Protein AF-A0A392Q7R8-F1 (afdb_monomer_lite)

Sequence (117 aa):
TTPQQEASGVGRTTTAYITVASFLLGALCSGFAGYVGMWVSVRANVRVSSAARRSSREALQIATRAGGLSALIVVGMAVIGIAVLYATFYVWLGVDTPGSMKVTDCMCRLLPQTYLL

pLDDT: mean 77.12, std 16.91, range [42.84, 94.81]

InterPro domains:
  IPR004131 Pyrophosphate-energised proton pump [PF03030] (15-91)
  IPR004131 Pyrophosphate-energised proton pump [PTHR31998] (13-100)

Structure (mmCIF, N/CA/C/O backbone):
data_AF-A0A392Q7R8-F1
#
_entry.id   AF-A0A392Q7R8-F1
#
loop_
_atom_site.group_PDB
_atom_site.id
_atom_site.type_symbol
_atom_site.label_atom_id
_atom_site.label_alt_id
_atom_site.label_comp_id
_atom_site.label_asym_id
_atom_site.label_entity_id
_atom_site.label_seq_id
_atom_site.pdbx_PDB_ins_code
_atom_site.Cartn_x
_atom_site.Cartn_y
_atom_site.Cartn_z
_atom_site.occupancy
_atom_site.B_iso_or_equiv
_atom_site.auth_seq_id
_atom_site.auth_comp_id
_atom_site.auth_asym_id
_atom_site.auth_atom_id
_atom_site.pdbx_PDB_model_num
ATOM 1 N N . THR A 1 1 ? 22.292 24.005 -20.736 1.00 45.56 1 THR A N 1
ATOM 2 C CA . THR A 1 1 ? 22.417 22.797 -21.577 1.00 45.56 1 THR A CA 1
ATOM 3 C C . THR A 1 1 ? 23.752 22.153 -21.268 1.00 45.56 1 THR A C 1
ATOM 5 O O . THR A 1 1 ? 24.781 22.581 -21.767 1.00 45.56 1 THR A O 1
ATOM 8 N N . THR A 1 2 ? 23.769 21.232 -20.310 1.00 51.38 2 THR A N 1
ATOM 9 C CA . THR A 1 2 ? 24.997 20.616 -19.789 1.00 51.38 2 THR A CA 1
ATOM 10 C C . THR A 1 2 ? 25.534 19.557 -20.773 1.00 51.38 2 THR A C 1
ATOM 12 O O . THR A 1 2 ? 24.745 18.7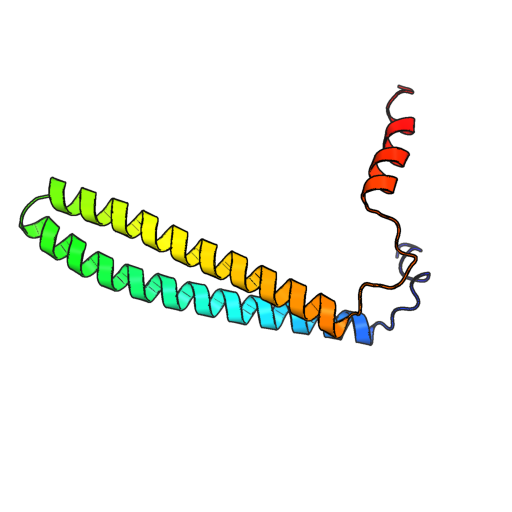59 -21.278 1.00 51.38 2 THR A O 1
ATOM 15 N N . PRO A 1 3 ? 26.856 19.492 -21.017 1.00 51.44 3 PRO A N 1
ATOM 16 C CA . PRO A 1 3 ? 27.508 18.640 -22.031 1.00 51.44 3 PRO A CA 1
ATOM 17 C C . PRO A 1 3 ? 27.485 17.119 -21.746 1.00 51.44 3 PRO A C 1
ATOM 19 O O . PRO A 1 3 ? 28.139 16.347 -22.436 1.00 51.44 3 PRO A O 1
ATOM 22 N N . GLN A 1 4 ? 26.746 16.656 -20.731 1.00 51.72 4 GLN A N 1
ATOM 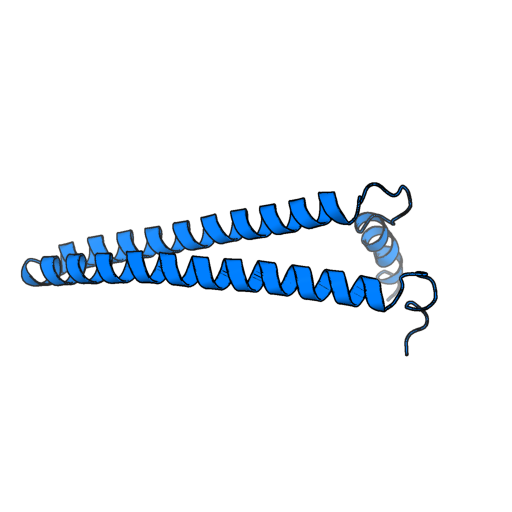23 C CA . GLN A 1 4 ? 26.661 15.235 -20.350 1.00 51.72 4 GLN A CA 1
ATOM 24 C C . GLN A 1 4 ? 25.551 14.464 -21.082 1.00 51.72 4 GLN A C 1
ATOM 26 O O . GLN A 1 4 ? 25.585 13.238 -21.131 1.00 51.72 4 GLN A O 1
ATOM 31 N N . GLN A 1 5 ? 24.583 15.159 -21.688 1.00 51.56 5 GLN A N 1
ATOM 32 C CA . GLN A 1 5 ? 23.474 14.507 -22.396 1.00 51.56 5 GLN A CA 1
ATOM 33 C C . GLN A 1 5 ? 23.865 14.024 -23.807 1.00 51.56 5 GLN A C 1
ATOM 35 O O . GLN A 1 5 ? 23.176 13.187 -24.383 1.00 51.56 5 GLN A O 1
ATOM 40 N N . GLU A 1 6 ? 24.978 14.526 -24.352 1.00 49.19 6 GLU A N 1
ATOM 41 C CA . GLU A 1 6 ? 25.463 14.224 -25.708 1.00 49.19 6 GLU A CA 1
ATOM 42 C C . GLU A 1 6 ? 26.325 12.951 -25.771 1.00 49.19 6 GLU A C 1
ATOM 44 O O . GLU A 1 6 ? 26.314 12.249 -26.776 1.00 49.19 6 GLU A O 1
ATOM 49 N N . ALA A 1 7 ? 27.000 12.583 -24.675 1.00 50.09 7 ALA A N 1
ATOM 50 C CA . ALA A 1 7 ? 27.888 11.415 -24.628 1.00 50.09 7 ALA A CA 1
ATOM 51 C C . ALA A 1 7 ? 27.154 10.063 -24.511 1.00 50.09 7 ALA A C 1
ATOM 53 O O . ALA A 1 7 ? 27.782 9.013 -24.606 1.00 50.09 7 ALA A O 1
ATOM 54 N N . SER A 1 8 ? 25.836 10.068 -24.282 1.00 51.00 8 SER A N 1
ATOM 55 C CA . SER A 1 8 ? 25.108 8.850 -23.899 1.00 51.00 8 SER A CA 1
ATOM 56 C C . SER A 1 8 ? 24.490 8.084 -25.073 1.00 51.00 8 SER A C 1
ATOM 58 O O . SER A 1 8 ? 24.065 6.955 -24.872 1.00 51.00 8 SER A O 1
ATOM 60 N N . GLY A 1 9 ? 24.385 8.655 -26.282 1.00 50.12 9 GLY A N 1
ATOM 61 C CA . GLY A 1 9 ? 23.810 7.949 -27.444 1.00 50.12 9 GLY A CA 1
ATOM 62 C C . GLY A 1 9 ? 22.400 7.365 -27.227 1.00 50.12 9 GLY A C 1
ATOM 63 O O . GLY A 1 9 ? 21.943 6.544 -28.016 1.00 50.12 9 GLY A O 1
ATOM 64 N N . VAL A 1 10 ? 21.697 7.765 -26.161 1.00 58.69 10 VAL A N 1
ATOM 65 C CA . VAL A 1 10 ? 20.361 7.267 -25.836 1.00 58.69 10 VAL A CA 1
ATOM 66 C C . VAL A 1 10 ? 19.360 8.126 -26.596 1.00 58.69 10 VAL A C 1
ATOM 68 O O . VAL A 1 10 ? 19.213 9.320 -26.326 1.00 58.69 10 VAL A O 1
ATOM 71 N N . GLY A 1 11 ? 18.690 7.534 -27.586 1.00 62.12 11 GLY A N 1
ATOM 72 C CA . GLY A 1 11 ? 17.655 8.212 -28.362 1.00 62.12 11 GLY A CA 1
ATOM 73 C C . GLY A 1 11 ? 16.609 8.845 -27.441 1.00 62.12 11 GLY A C 1
ATOM 74 O O . GLY A 1 11 ? 16.071 8.183 -26.556 1.00 62.12 11 GLY A O 1
ATOM 75 N N . ARG A 1 12 ? 16.300 10.134 -27.649 1.00 69.06 12 ARG A N 1
ATOM 76 C CA . ARG A 1 12 ? 15.317 10.901 -26.848 1.00 69.06 12 ARG A CA 1
ATOM 77 C C . ARG A 1 12 ? 13.962 10.187 -26.724 1.00 69.06 12 ARG A C 1
ATOM 79 O O . ARG A 1 12 ? 13.274 10.326 -25.717 1.00 69.06 12 ARG A O 1
ATOM 86 N N . THR A 1 13 ? 13.604 9.404 -27.738 1.00 73.69 13 THR A N 1
ATOM 87 C CA . THR A 1 13 ? 12.403 8.563 -27.800 1.00 73.69 13 THR A CA 1
ATOM 88 C C . THR A 1 13 ? 12.436 7.401 -26.805 1.00 73.69 13 THR A C 1
ATOM 90 O O . THR A 1 13 ? 11.422 7.119 -26.170 1.00 73.69 13 THR A O 1
ATOM 93 N N . THR A 1 14 ? 13.595 6.775 -26.594 1.00 73.62 14 THR A N 1
ATOM 94 C CA . THR A 1 14 ? 13.779 5.685 -25.627 1.00 73.62 14 THR A CA 1
ATOM 95 C C . THR A 1 14 ? 13.617 6.185 -24.194 1.00 73.62 14 THR A C 1
ATOM 97 O O . THR A 1 14 ? 12.862 5.591 -23.427 1.00 73.62 14 THR A O 1
ATOM 100 N N . THR A 1 15 ? 14.238 7.317 -23.837 1.00 75.56 15 THR A N 1
ATOM 101 C CA . THR A 1 15 ? 14.110 7.903 -22.486 1.00 75.56 15 THR A CA 1
ATOM 102 C C . THR A 1 15 ? 12.670 8.333 -22.181 1.00 75.56 15 THR A C 1
ATOM 104 O O . THR A 1 15 ? 12.189 8.183 -21.055 1.00 75.56 15 THR A O 1
ATOM 107 N N . ALA A 1 16 ? 11.948 8.829 -23.190 1.00 80.06 16 ALA A N 1
ATOM 108 C CA . ALA A 1 16 ? 10.532 9.156 -23.051 1.00 80.06 16 ALA A CA 1
ATOM 109 C C . ALA A 1 16 ? 9.689 7.900 -22.771 1.00 80.06 16 ALA A C 1
ATOM 111 O O . ALA A 1 16 ? 8.883 7.898 -21.841 1.00 80.06 16 ALA A O 1
ATOM 112 N N . TYR A 1 17 ? 9.924 6.812 -23.511 1.00 78.50 17 TYR A N 1
ATOM 113 C CA . TYR A 1 17 ? 9.184 5.560 -23.347 1.00 78.50 17 TYR A CA 1
ATOM 114 C C . TYR A 1 17 ? 9.377 4.940 -21.954 1.00 78.50 17 TYR A C 1
ATOM 116 O O . TYR A 1 17 ? 8.396 4.599 -21.292 1.00 78.50 17 TYR A O 1
ATOM 124 N N . ILE A 1 18 ? 10.619 4.875 -21.456 1.00 76.75 18 ILE A N 1
ATOM 125 C CA . ILE A 1 18 ? 10.913 4.315 -20.121 1.00 76.75 18 ILE A CA 1
ATOM 126 C C . ILE A 1 18 ? 10.299 5.156 -18.995 1.00 76.75 18 ILE A C 1
ATOM 128 O O . ILE A 1 18 ? 9.800 4.603 -18.015 1.00 76.75 18 ILE A O 1
ATOM 132 N N . THR A 1 19 ? 10.274 6.485 -19.139 1.00 82.94 19 THR A N 1
ATOM 133 C CA . THR A 1 19 ? 9.716 7.388 -18.119 1.00 82.94 19 THR A CA 1
ATOM 134 C C . THR A 1 19 ? 8.198 7.244 -18.045 1.00 82.94 19 THR A C 1
ATOM 136 O O . THR A 1 19 ? 7.645 7.112 -16.955 1.00 82.94 19 THR A O 1
ATOM 139 N N . VAL A 1 20 ? 7.522 7.200 -19.200 1.00 86.25 20 VAL A N 1
ATOM 140 C CA . VAL A 1 20 ? 6.064 7.019 -19.277 1.00 86.25 20 VAL A CA 1
ATOM 141 C C . VAL A 1 20 ? 5.652 5.647 -18.743 1.00 86.25 20 VAL A C 1
ATOM 143 O O . VAL A 1 20 ? 4.718 5.568 -17.946 1.00 86.25 20 VAL A O 1
ATOM 146 N N . ALA A 1 21 ? 6.370 4.581 -19.107 1.00 81.31 21 ALA A N 1
ATOM 147 C CA . ALA A 1 21 ? 6.097 3.233 -18.607 1.00 81.31 21 ALA A CA 1
ATOM 148 C C . ALA A 1 21 ? 6.254 3.139 -17.078 1.00 81.31 21 ALA A C 1
ATOM 150 O O . ALA A 1 21 ? 5.381 2.603 -16.394 1.00 81.31 21 ALA A O 1
ATOM 151 N N . SER A 1 22 ? 7.323 3.728 -16.531 1.00 82.12 22 SER A N 1
ATOM 152 C CA . SER A 1 22 ? 7.574 3.770 -15.082 1.00 82.12 22 SER A CA 1
ATOM 153 C C . SER A 1 22 ? 6.501 4.563 -14.336 1.00 82.12 22 SER A C 1
ATOM 155 O O . SER A 1 22 ? 6.030 4.141 -13.279 1.00 82.12 22 SER A O 1
ATOM 157 N N . PHE A 1 23 ? 6.080 5.697 -14.902 1.00 86.38 23 PHE A N 1
ATOM 158 C CA . PHE A 1 23 ? 5.036 6.538 -14.328 1.00 86.38 23 PHE A CA 1
ATOM 159 C C . PHE A 1 23 ? 3.673 5.839 -14.319 1.00 86.38 23 PHE A C 1
ATOM 161 O O . PHE A 1 23 ? 3.009 5.831 -13.285 1.00 86.38 23 PHE A O 1
ATOM 168 N N . LEU A 1 24 ? 3.269 5.206 -15.428 1.00 89.50 24 LEU A N 1
ATOM 169 C CA . LEU A 1 24 ? 2.013 4.450 -15.502 1.00 89.50 24 LEU A CA 1
ATOM 170 C C . LEU A 1 24 ? 1.983 3.305 -14.489 1.00 89.50 24 LEU A C 1
ATOM 172 O O . LEU A 1 24 ? 0.990 3.131 -13.785 1.00 89.50 24 LEU A O 1
ATOM 176 N N . LEU A 1 25 ? 3.077 2.552 -14.378 1.00 85.62 25 LEU A N 1
ATOM 177 C CA . LEU A 1 25 ? 3.173 1.436 -13.442 1.00 85.62 25 LEU A CA 1
ATOM 178 C C . LEU A 1 25 ? 3.090 1.916 -11.984 1.00 85.62 25 LEU A C 1
ATOM 180 O O . LEU A 1 25 ? 2.339 1.351 -11.186 1.00 85.62 25 LEU A O 1
ATOM 184 N N . GLY A 1 26 ? 3.785 3.008 -11.650 1.00 84.62 26 GLY A N 1
ATOM 185 C CA . GLY A 1 26 ? 3.683 3.651 -10.339 1.00 84.62 26 GLY A CA 1
ATOM 186 C C . GLY A 1 26 ? 2.277 4.184 -10.041 1.00 84.62 26 GLY A C 1
ATOM 187 O O . GLY A 1 26 ? 1.763 3.985 -8.939 1.00 84.62 26 GLY A O 1
ATOM 188 N N . ALA A 1 27 ? 1.620 4.802 -11.026 1.00 89.12 27 ALA A N 1
ATOM 189 C CA . ALA A 1 27 ? 0.263 5.331 -10.893 1.00 89.12 27 ALA A CA 1
ATOM 190 C C . ALA A 1 27 ? -0.765 4.221 -10.625 1.00 89.12 27 ALA A C 1
ATOM 192 O O . ALA A 1 27 ? -1.593 4.357 -9.721 1.00 89.12 27 ALA A O 1
ATOM 193 N N . LEU A 1 28 ? -0.675 3.098 -11.346 1.00 90.06 28 LEU A N 1
ATOM 194 C CA . LEU A 1 28 ? -1.527 1.928 -11.119 1.00 90.06 28 LEU A CA 1
ATOM 195 C C . LEU A 1 28 ? -1.312 1.343 -9.719 1.00 90.06 28 LEU A C 1
ATOM 197 O O . LEU A 1 28 ? -2.282 1.099 -9.003 1.00 90.06 28 LEU A O 1
ATOM 201 N N . CYS A 1 29 ? -0.054 1.178 -9.298 1.00 86.31 29 CYS A N 1
ATOM 202 C CA . CYS A 1 29 ? 0.274 0.672 -7.965 1.00 86.31 29 CYS A CA 1
ATOM 203 C C . CYS A 1 29 ? -0.256 1.589 -6.849 1.00 86.31 29 CYS A C 1
ATOM 205 O O . CYS A 1 29 ? -0.794 1.103 -5.853 1.00 86.31 29 CYS A O 1
ATOM 207 N N . SER A 1 30 ? -0.145 2.908 -7.020 1.00 87.50 30 SER A N 1
ATOM 208 C CA . SER A 1 30 ? -0.645 3.899 -6.060 1.00 87.50 30 SER A CA 1
ATOM 209 C C . SER A 1 30 ? -2.171 3.854 -5.935 1.00 87.50 30 SER A C 1
ATOM 211 O O . SER A 1 30 ? -2.705 3.771 -4.826 1.00 87.50 30 SER A O 1
ATOM 213 N N . GLY A 1 31 ? -2.880 3.809 -7.069 1.00 89.00 31 GLY A N 1
ATOM 214 C CA . GLY A 1 31 ? -4.338 3.676 -7.091 1.00 89.00 31 GLY A CA 1
ATOM 215 C C . GLY A 1 31 ? -4.818 2.396 -6.403 1.00 89.00 31 GLY A C 1
ATOM 216 O O . GLY A 1 31 ? -5.755 2.432 -5.602 1.00 89.00 31 GLY A O 1
ATOM 217 N N . PHE A 1 32 ? -4.133 1.274 -6.641 1.00 89.19 32 PHE A N 1
ATOM 218 C CA . PHE A 1 32 ? -4.456 -0.005 -6.008 1.00 89.19 32 PHE A CA 1
ATOM 219 C C . PHE A 1 32 ? -4.215 0.016 -4.493 1.00 89.19 32 PHE A C 1
ATOM 221 O O . PHE A 1 32 ? -5.081 -0.406 -3.724 1.00 89.19 32 PHE A O 1
ATOM 228 N N . ALA A 1 33 ? -3.074 0.552 -4.048 1.00 88.00 33 ALA A N 1
ATOM 229 C CA . ALA A 1 33 ? -2.762 0.693 -2.627 1.00 88.00 33 ALA A CA 1
ATOM 230 C C . ALA A 1 33 ? -3.795 1.575 -1.902 1.00 88.00 33 ALA A C 1
ATOM 232 O O . ALA A 1 33 ? -4.258 1.221 -0.815 1.00 88.00 33 ALA A O 1
ATOM 233 N N . GLY A 1 34 ? -4.216 2.677 -2.532 1.00 88.31 34 GLY A N 1
ATOM 234 C CA . GLY A 1 34 ? -5.268 3.554 -2.019 1.00 88.31 34 GLY A CA 1
ATOM 235 C C . GLY A 1 34 ? -6.621 2.850 -1.895 1.00 88.31 34 GLY A C 1
ATOM 236 O O . GLY A 1 34 ? -7.264 2.930 -0.847 1.00 88.31 34 GLY A O 1
ATOM 237 N N . TYR A 1 35 ? -7.030 2.098 -2.920 1.00 91.50 35 TYR A N 1
ATOM 238 C CA . TYR A 1 35 ? -8.295 1.360 -2.909 1.00 91.50 35 TYR A CA 1
ATOM 239 C C . TYR A 1 35 ? -8.341 0.294 -1.803 1.00 91.50 35 TYR A C 1
ATOM 241 O O . TYR A 1 35 ? -9.297 0.233 -1.024 1.00 91.50 35 TYR A O 1
ATOM 249 N N . VAL A 1 36 ? -7.282 -0.512 -1.681 1.00 89.69 36 VAL A N 1
ATOM 250 C CA . VAL A 1 36 ? -7.185 -1.555 -0.648 1.00 89.69 36 VAL A CA 1
ATOM 251 C C . VAL A 1 36 ? -7.160 -0.938 0.756 1.00 89.69 36 VAL A C 1
ATOM 253 O O . VAL A 1 36 ? -7.861 -1.419 1.651 1.00 89.69 36 VAL A O 1
ATOM 256 N N . GLY A 1 37 ? -6.416 0.156 0.951 1.00 88.44 37 GLY A N 1
ATOM 257 C CA . GLY A 1 37 ? -6.366 0.881 2.223 1.00 88.44 37 GLY A CA 1
ATOM 258 C C . GLY A 1 37 ? -7.733 1.428 2.639 1.00 88.44 37 GLY A C 1
ATOM 259 O O . GLY A 1 37 ? -8.164 1.237 3.779 1.00 88.44 37 GLY A O 1
ATOM 260 N N . MET A 1 38 ? -8.466 2.034 1.702 1.00 92.88 38 MET A N 1
ATOM 261 C CA . MET A 1 38 ? -9.803 2.567 1.964 1.00 92.88 38 MET A CA 1
ATOM 262 C C . MET A 1 38 ? -10.788 1.457 2.351 1.00 92.88 38 MET A C 1
ATOM 264 O O . MET A 1 38 ? -11.556 1.611 3.303 1.00 92.88 38 MET A O 1
ATOM 268 N N . TRP A 1 39 ? -10.722 0.304 1.683 1.00 91.62 39 TRP A N 1
ATOM 269 C CA . TRP A 1 39 ? -11.603 -0.832 1.960 1.00 91.62 39 TRP A CA 1
ATOM 270 C C . TRP A 1 39 ? -11.415 -1.415 3.368 1.00 91.62 39 TRP A C 1
ATOM 272 O O . TRP A 1 39 ? -12.394 -1.703 4.067 1.00 91.62 39 TRP A O 1
ATOM 282 N N . VAL A 1 40 ? -10.166 -1.558 3.819 1.00 90.75 40 VAL A N 1
ATOM 283 C CA . VAL A 1 40 ? -9.855 -2.016 5.184 1.00 90.75 40 VAL A CA 1
ATOM 284 C C . VAL A 1 40 ? -10.255 -0.963 6.217 1.00 90.75 40 VAL A C 1
ATOM 286 O O . VAL A 1 40 ? -10.845 -1.309 7.243 1.00 90.75 40 VAL A O 1
ATOM 289 N N . SER A 1 41 ? -10.004 0.315 5.927 1.00 91.12 41 SER A N 1
ATOM 290 C CA . SER A 1 41 ? -10.301 1.425 6.834 1.00 91.12 41 SER A CA 1
ATOM 291 C C . SER A 1 41 ? -11.805 1.576 7.097 1.00 91.12 41 SER A C 1
ATOM 293 O O . SER A 1 41 ? -12.228 1.621 8.252 1.00 91.12 41 SER A O 1
ATOM 295 N N . VAL A 1 42 ? -12.653 1.510 6.060 1.00 94.25 42 VAL A N 1
ATOM 296 C CA . VAL A 1 42 ? -14.121 1.564 6.224 1.00 94.25 42 VAL A CA 1
ATOM 297 C C . VAL A 1 42 ? -14.615 0.432 7.127 1.00 94.25 42 VAL A C 1
ATOM 299 O O . VAL A 1 42 ? -15.379 0.672 8.061 1.00 94.25 42 VAL A O 1
ATOM 302 N N . ARG A 1 43 ? -14.135 -0.798 6.912 1.00 93.31 43 ARG A N 1
ATOM 303 C CA . ARG A 1 43 ? -14.507 -1.973 7.722 1.00 93.31 43 ARG A CA 1
ATOM 304 C C . ARG A 1 43 ? -13.989 -1.904 9.156 1.00 93.31 43 ARG A C 1
ATOM 306 O O . ARG A 1 43 ? -14.609 -2.482 10.047 1.00 93.31 43 ARG A O 1
ATOM 313 N N . ALA A 1 44 ? -12.862 -1.244 9.390 1.00 92.75 44 ALA A N 1
ATOM 314 C CA . ALA A 1 44 ? -12.377 -0.983 10.736 1.00 92.75 44 ALA A CA 1
ATOM 315 C C . ALA A 1 44 ? -13.257 0.054 11.447 1.00 92.75 44 ALA A C 1
ATOM 317 O O . ALA A 1 44 ? -13.651 -0.174 12.590 1.00 92.75 44 ALA A O 1
ATOM 318 N N . ASN A 1 45 ? -13.657 1.123 10.756 1.00 93.12 45 ASN A N 1
ATOM 319 C CA . ASN A 1 45 ? -14.469 2.202 11.323 1.00 93.12 45 ASN A CA 1
ATOM 320 C C . ASN A 1 45 ? -15.840 1.711 11.822 1.00 93.12 45 ASN A C 1
ATOM 322 O O . ASN A 1 45 ? -16.276 2.102 12.909 1.00 93.12 45 ASN A O 1
ATOM 326 N N . VAL A 1 46 ? -16.500 0.786 11.109 1.00 94.81 46 VAL A N 1
ATOM 327 C CA . VAL A 1 46 ? -17.749 0.165 11.610 1.00 94.81 46 VAL A CA 1
ATOM 328 C C . VAL A 1 46 ? -17.529 -0.720 12.845 1.00 94.81 46 VAL A C 1
ATOM 330 O O . VAL A 1 46 ? -18.372 -0.742 13.739 1.00 94.81 46 VAL A O 1
ATOM 333 N N . ARG A 1 47 ? -16.389 -1.414 12.964 1.00 93.94 47 ARG A N 1
ATOM 334 C CA . ARG A 1 47 ? -16.084 -2.227 14.160 1.00 93.94 47 ARG A CA 1
ATOM 335 C C . ARG A 1 47 ? -15.749 -1.358 15.369 1.00 93.94 47 ARG A C 1
ATOM 337 O O . ARG A 1 47 ? -16.225 -1.636 16.466 1.00 93.94 47 ARG A O 1
ATOM 344 N N . VAL A 1 48 ? -14.970 -0.295 15.163 1.00 94.31 48 VAL A N 1
ATOM 345 C CA . VAL A 1 48 ? -14.610 0.667 16.214 1.00 94.31 48 VAL A CA 1
ATOM 346 C C . VAL A 1 48 ? -15.854 1.386 16.733 1.00 94.31 48 VAL A C 1
ATOM 348 O O . VAL A 1 48 ? -16.040 1.458 17.943 1.00 94.31 48 VAL A O 1
ATOM 351 N N . SER A 1 49 ? -16.745 1.854 15.853 1.00 94.06 49 SER A N 1
ATOM 352 C CA . SER A 1 49 ? -17.995 2.514 16.269 1.00 94.06 49 SER A CA 1
ATOM 353 C C . SER A 1 49 ? -18.943 1.569 17.012 1.00 94.06 49 SER A C 1
ATOM 355 O O . SER A 1 49 ? -19.526 1.958 18.024 1.00 94.06 49 SER A O 1
ATOM 357 N N . SER A 1 50 ? -19.043 0.303 16.592 1.00 93.44 50 SER A N 1
ATOM 358 C CA . SER A 1 50 ? -19.805 -0.707 17.336 1.00 93.44 50 SER A CA 1
ATOM 359 C C . SER A 1 50 ? -19.223 -0.977 18.730 1.00 93.44 50 SER A C 1
ATOM 361 O O . SER A 1 50 ? -19.990 -1.174 19.672 1.00 93.44 50 SER A O 1
ATOM 363 N N . ALA A 1 51 ? -17.896 -0.990 18.880 1.00 91.75 51 ALA A N 1
ATOM 364 C CA . ALA A 1 51 ? -17.231 -1.163 20.173 1.00 91.75 51 ALA A CA 1
ATOM 365 C C . ALA A 1 51 ? -17.340 0.090 21.058 1.00 91.75 51 ALA A C 1
ATOM 367 O O . ALA A 1 51 ? -17.536 -0.027 22.266 1.00 91.75 51 ALA A O 1
ATOM 368 N N . ALA A 1 52 ? -17.315 1.287 20.463 1.00 93.94 52 ALA A N 1
ATOM 369 C CA . ALA A 1 52 ? -17.450 2.561 21.174 1.00 93.94 52 ALA A CA 1
ATOM 370 C C . ALA A 1 52 ? -18.798 2.696 21.894 1.00 93.94 52 ALA A C 1
ATOM 372 O O . ALA A 1 52 ? -18.873 3.335 22.938 1.00 93.94 52 ALA A O 1
ATOM 373 N N . ARG A 1 53 ? -19.850 2.036 21.387 1.00 93.44 53 ARG A N 1
ATOM 374 C CA . ARG A 1 53 ? -21.154 1.956 22.066 1.00 93.44 53 ARG A CA 1
ATOM 375 C C . ARG A 1 53 ? -21.134 1.139 23.361 1.00 93.44 53 ARG A C 1
ATOM 377 O O . ARG A 1 53 ? -22.054 1.279 24.157 1.00 93.44 53 ARG A O 1
ATOM 384 N N . ARG A 1 54 ? -20.145 0.260 23.551 1.00 91.56 54 ARG A N 1
ATOM 385 C CA . ARG A 1 54 ? -20.006 -0.590 24.746 1.00 91.56 54 ARG A CA 1
ATOM 386 C C . ARG A 1 54 ? -18.931 -0.069 25.691 1.00 91.56 54 ARG A C 1
ATOM 388 O O . ARG A 1 54 ? -19.157 -0.011 26.892 1.00 91.56 54 ARG A O 1
ATOM 395 N N . SER A 1 55 ? -17.764 0.289 25.160 1.00 90.88 55 SER A N 1
ATOM 396 C CA . SER A 1 55 ? -16.622 0.730 25.957 1.00 90.88 55 SER A CA 1
ATOM 397 C C . SER A 1 55 ? -15.625 1.529 25.123 1.00 90.88 55 SER A C 1
ATOM 399 O O . SER A 1 55 ? -15.119 1.065 24.0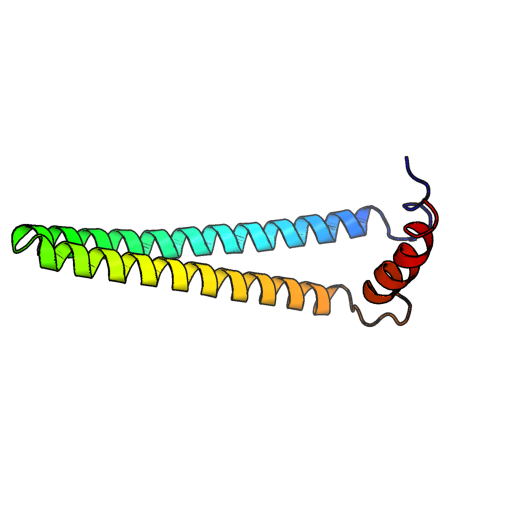99 1.00 90.88 55 SER A O 1
ATOM 401 N N . SER A 1 56 ? -15.256 2.712 25.613 1.00 88.19 56 SER A N 1
ATOM 402 C CA . SER A 1 56 ? -14.241 3.568 24.987 1.00 88.19 56 SER A CA 1
ATOM 403 C C . SER A 1 56 ? -12.847 2.930 24.995 1.00 88.19 56 SER A C 1
ATOM 405 O O . SER A 1 56 ? -12.073 3.108 24.056 1.00 88.19 56 SER A O 1
ATOM 407 N N . ARG A 1 57 ? -12.523 2.148 26.036 1.00 92.38 57 ARG A N 1
ATOM 408 C CA . ARG A 1 57 ? -11.227 1.460 26.159 1.00 92.38 57 ARG A CA 1
ATOM 409 C C . ARG A 1 57 ? -11.082 0.348 25.122 1.00 92.38 57 ARG A C 1
ATOM 411 O O . ARG A 1 57 ? -10.008 0.183 24.550 1.00 92.38 57 ARG A O 1
ATOM 418 N N . GLU A 1 58 ? -12.161 -0.387 24.868 1.00 91.12 58 GLU A N 1
ATOM 419 C CA . GLU A 1 58 ? -12.200 -1.443 23.852 1.00 91.12 58 GLU A CA 1
ATOM 420 C C . GLU A 1 58 ? -12.113 -0.851 22.438 1.00 91.12 58 GLU A C 1
ATOM 422 O O . GLU A 1 58 ? -11.312 -1.303 21.619 1.00 91.12 58 GLU A O 1
ATOM 427 N N . ALA A 1 59 ? -12.854 0.230 22.174 1.00 93.50 59 ALA A N 1
ATOM 428 C CA . ALA A 1 59 ? -12.815 0.935 20.895 1.00 93.50 59 ALA A CA 1
ATOM 429 C C . ALA A 1 59 ? -11.408 1.438 20.542 1.00 93.50 59 ALA A C 1
ATOM 431 O O . ALA A 1 59 ? -10.957 1.258 19.409 1.00 93.50 59 ALA A O 1
ATOM 432 N N . LEU A 1 60 ? -10.687 2.009 21.513 1.00 94.56 60 LEU A N 1
ATOM 433 C CA . LEU A 1 60 ? -9.330 2.509 21.299 1.00 94.56 60 LEU A CA 1
ATOM 434 C C . LEU A 1 60 ? -8.340 1.381 20.977 1.00 94.56 60 LEU A C 1
ATOM 436 O O . LEU A 1 60 ? -7.503 1.539 20.092 1.00 94.56 60 LEU A O 1
ATOM 440 N N . GLN A 1 61 ? -8.453 0.225 21.641 1.00 94.25 61 GLN A N 1
ATOM 441 C CA . GLN A 1 61 ? -7.615 -0.939 21.330 1.00 94.25 61 GLN A CA 1
ATOM 442 C C . GLN A 1 61 ? -7.863 -1.476 19.916 1.00 94.25 61 GLN A C 1
ATOM 444 O O . GLN A 1 61 ? -6.927 -1.900 19.239 1.00 94.25 61 GLN A O 1
ATOM 449 N N . ILE A 1 62 ? -9.113 -1.464 19.455 1.00 93.56 62 ILE A N 1
ATOM 450 C CA . ILE A 1 62 ? -9.458 -1.899 18.098 1.00 93.56 62 ILE A CA 1
ATOM 451 C C . ILE A 1 62 ? -8.960 -0.875 17.070 1.00 93.56 62 ILE A C 1
ATOM 453 O O . ILE A 1 62 ? -8.411 -1.269 16.041 1.00 93.56 62 ILE A O 1
ATOM 457 N N . ALA A 1 63 ? -9.089 0.423 17.359 1.00 93.75 63 ALA A N 1
ATOM 458 C CA . ALA A 1 63 ? -8.645 1.498 16.477 1.00 93.75 63 ALA A CA 1
ATOM 459 C C . ALA A 1 63 ? -7.123 1.489 16.258 1.00 93.75 63 ALA A C 1
ATOM 461 O O . ALA A 1 63 ? -6.669 1.581 15.118 1.00 93.75 63 ALA A O 1
ATOM 462 N N . THR A 1 64 ? -6.324 1.307 17.315 1.00 94.06 64 THR A N 1
ATOM 463 C CA . THR A 1 64 ? -4.856 1.259 17.192 1.00 94.06 64 THR A CA 1
ATOM 464 C C . THR A 1 64 ? -4.378 0.030 16.421 1.00 94.06 64 THR A C 1
ATOM 466 O O . THR A 1 64 ? -3.515 0.145 15.551 1.00 94.06 64 THR A O 1
ATOM 469 N N . ARG A 1 65 ? -4.984 -1.140 16.662 1.00 93.62 65 ARG A N 1
ATOM 470 C CA . ARG A 1 65 ? -4.692 -2.369 15.901 1.00 93.62 65 ARG A CA 1
ATOM 471 C C . ARG A 1 65 ? -5.065 -2.232 14.426 1.00 93.62 65 ARG A C 1
ATOM 473 O O . ARG A 1 65 ? -4.301 -2.654 13.561 1.00 93.62 65 ARG A O 1
ATOM 480 N N . ALA A 1 66 ? -6.214 -1.625 14.135 1.00 92.38 66 ALA A N 1
ATOM 481 C CA . ALA A 1 66 ? -6.647 -1.375 12.766 1.00 92.38 66 ALA A CA 1
ATOM 482 C C . ALA A 1 66 ? -5.724 -0.390 12.030 1.00 92.38 66 ALA A C 1
ATOM 484 O O . ALA A 1 66 ? -5.389 -0.626 10.869 1.00 92.38 66 ALA A O 1
ATOM 485 N N . GLY A 1 67 ? -5.263 0.666 12.710 1.00 91.06 67 GLY A N 1
ATOM 486 C CA . GLY A 1 67 ? -4.285 1.609 12.164 1.00 91.06 67 GLY A CA 1
ATOM 487 C C . GLY A 1 67 ? -2.959 0.934 11.806 1.00 91.06 67 GLY A C 1
ATOM 488 O O . GLY A 1 67 ? -2.458 1.111 10.696 1.00 91.06 67 GLY A O 1
ATOM 489 N N . GLY A 1 68 ? -2.437 0.086 12.700 1.00 92.75 68 GLY A N 1
ATOM 490 C CA . GLY A 1 68 ? -1.222 -0.694 12.442 1.00 92.75 68 GLY A CA 1
ATOM 491 C C . GLY A 1 68 ? -1.354 -1.633 11.238 1.00 92.75 68 GLY A C 1
ATOM 492 O O . GLY A 1 68 ? -0.465 -1.679 10.390 1.00 92.75 68 GLY A O 1
ATOM 493 N N . LEU A 1 69 ? -2.488 -2.329 11.105 1.00 91.06 69 LEU A N 1
ATOM 494 C CA . LEU A 1 69 ? -2.746 -3.207 9.959 1.00 91.06 69 LEU A CA 1
ATOM 495 C C . LEU A 1 69 ? -2.788 -2.433 8.631 1.00 91.06 69 LEU A C 1
ATOM 497 O O . LEU A 1 69 ? -2.215 -2.888 7.643 1.00 91.06 69 LEU A O 1
ATOM 501 N N . SER A 1 70 ? -3.431 -1.262 8.603 1.00 90.12 70 SER A N 1
ATOM 502 C CA . SER A 1 70 ? -3.489 -0.431 7.394 1.00 90.12 70 SER A CA 1
ATOM 503 C C . SER A 1 70 ? -2.096 0.006 6.937 1.00 90.12 70 SER A C 1
ATOM 505 O O . SER A 1 70 ? -1.821 -0.000 5.739 1.00 90.12 70 SER A O 1
ATOM 507 N N . ALA A 1 71 ? -1.207 0.349 7.873 1.00 90.69 71 ALA A N 1
ATOM 508 C CA . ALA A 1 71 ? 0.170 0.713 7.550 1.00 90.69 71 ALA A CA 1
ATOM 509 C C . ALA A 1 71 ? 0.950 -0.473 6.959 1.00 90.69 71 ALA A C 1
ATOM 511 O O . ALA A 1 71 ? 1.610 -0.321 5.934 1.00 90.69 71 ALA A O 1
ATOM 512 N N . LEU A 1 72 ? 0.820 -1.669 7.545 1.00 93.44 72 LEU A N 1
ATOM 513 C CA . LEU A 1 72 ? 1.492 -2.878 7.051 1.00 93.44 72 LEU A CA 1
ATOM 514 C C . LEU A 1 72 ? 1.042 -3.268 5.637 1.00 93.44 72 LEU A C 1
ATOM 516 O O . LEU A 1 72 ? 1.869 -3.675 4.825 1.00 93.44 72 LEU A O 1
ATOM 520 N N . ILE A 1 73 ? -0.244 -3.103 5.317 1.00 91.44 73 ILE A N 1
ATOM 521 C CA . ILE A 1 73 ? -0.775 -3.373 3.972 1.00 91.44 73 ILE A CA 1
ATOM 522 C C . ILE A 1 73 ? -0.199 -2.393 2.943 1.00 91.44 73 ILE A C 1
ATOM 524 O O . ILE A 1 73 ? 0.225 -2.815 1.868 1.00 91.44 73 ILE A O 1
ATOM 528 N N . VAL A 1 74 ? -0.149 -1.097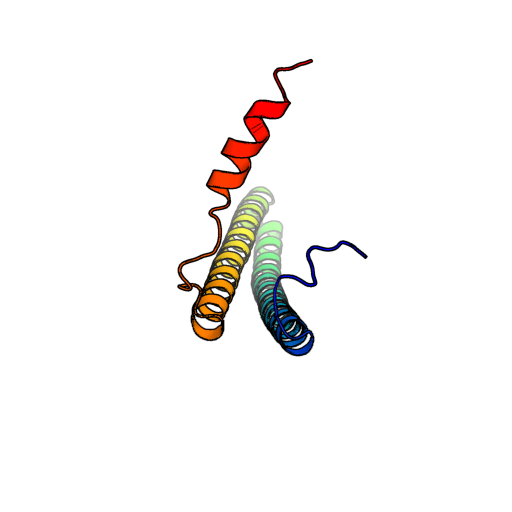 3.272 1.00 88.31 74 VAL A N 1
ATOM 529 C CA . VAL A 1 74 ? 0.418 -0.070 2.382 1.00 88.31 74 VAL A CA 1
ATOM 530 C C . VAL A 1 74 ? 1.910 -0.311 2.154 1.00 88.31 74 VAL A C 1
ATOM 532 O O . VAL A 1 74 ? 2.361 -0.269 1.012 1.00 88.31 74 VAL A O 1
ATOM 535 N N . VAL A 1 75 ? 2.667 -0.629 3.209 1.00 92.38 75 VAL A N 1
ATOM 536 C CA . VAL A 1 75 ? 4.097 -0.963 3.100 1.00 92.38 75 VAL A CA 1
ATOM 537 C C . VAL A 1 75 ? 4.304 -2.226 2.264 1.00 92.38 75 VAL A C 1
ATOM 539 O O . VAL A 1 75 ? 5.151 -2.228 1.375 1.00 92.38 75 VAL A O 1
ATOM 542 N N . GLY A 1 76 ? 3.507 -3.276 2.484 1.00 91.81 76 GLY A N 1
ATOM 543 C CA . GLY A 1 76 ? 3.568 -4.505 1.690 1.00 91.81 76 GLY A CA 1
ATOM 544 C C . GLY A 1 76 ? 3.328 -4.246 0.203 1.00 91.81 76 GLY A C 1
ATOM 545 O O . GLY A 1 76 ? 4.101 -4.705 -0.637 1.00 91.81 76 GLY A O 1
ATOM 546 N N . MET A 1 77 ? 2.320 -3.435 -0.131 1.00 88.69 77 MET A N 1
ATOM 547 C CA . MET A 1 77 ? 2.084 -3.037 -1.519 1.00 88.69 77 MET A CA 1
ATOM 548 C C . MET A 1 77 ? 3.191 -2.155 -2.090 1.00 88.69 77 MET A C 1
ATOM 550 O O . MET A 1 77 ? 3.532 -2.317 -3.257 1.00 88.69 77 MET A O 1
ATOM 554 N N . ALA A 1 78 ? 3.783 -1.261 -1.298 1.00 88.69 78 ALA A N 1
ATOM 555 C CA . ALA A 1 78 ? 4.904 -0.442 -1.750 1.00 88.69 78 ALA A CA 1
ATOM 556 C C . ALA A 1 78 ? 6.126 -1.304 -2.105 1.00 88.69 78 ALA A C 1
ATOM 558 O O . ALA A 1 78 ? 6.722 -1.113 -3.164 1.00 88.69 78 ALA A O 1
ATOM 559 N N . VAL A 1 79 ? 6.462 -2.294 -1.271 1.00 91.56 79 VAL A N 1
ATOM 560 C CA . VAL A 1 79 ? 7.568 -3.230 -1.534 1.00 91.56 79 VAL A CA 1
ATOM 561 C C . VAL A 1 79 ? 7.304 -4.047 -2.798 1.00 91.56 79 VAL A C 1
ATOM 563 O O . VAL A 1 79 ? 8.192 -4.159 -3.641 1.00 91.56 79 VAL A O 1
ATOM 566 N N . ILE A 1 80 ? 6.083 -4.561 -2.978 1.00 89.94 80 ILE A N 1
ATOM 567 C CA . ILE A 1 80 ? 5.697 -5.280 -4.202 1.00 89.94 80 ILE A CA 1
ATOM 568 C C . ILE A 1 80 ? 5.774 -4.354 -5.423 1.00 89.94 80 ILE A C 1
ATOM 570 O O . ILE A 1 80 ? 6.321 -4.746 -6.448 1.00 89.94 80 ILE A O 1
ATOM 574 N N . GLY A 1 81 ? 5.290 -3.115 -5.320 1.00 87.94 81 GLY A N 1
ATOM 575 C CA . GLY A 1 81 ? 5.339 -2.132 -6.404 1.00 87.94 81 GLY A CA 1
ATOM 576 C C . GLY A 1 81 ? 6.765 -1.808 -6.850 1.00 87.94 81 GLY A C 1
ATOM 577 O O . GLY A 1 81 ? 7.053 -1.802 -8.046 1.00 87.94 81 GLY A O 1
ATOM 578 N N . ILE A 1 82 ? 7.678 -1.611 -5.896 1.00 85.75 82 ILE A N 1
ATOM 579 C CA . ILE A 1 82 ? 9.102 -1.384 -6.176 1.00 85.75 82 ILE A CA 1
ATOM 580 C C . ILE A 1 82 ? 9.746 -2.643 -6.769 1.00 85.75 82 ILE A C 1
ATOM 582 O O . ILE A 1 82 ? 10.504 -2.535 -7.730 1.00 85.75 82 ILE A O 1
ATOM 586 N N . ALA A 1 83 ? 9.424 -3.834 -6.256 1.00 87.81 83 ALA A N 1
ATOM 587 C CA . ALA A 1 83 ? 9.931 -5.097 -6.792 1.00 87.81 83 ALA A CA 1
ATOM 588 C C . ALA A 1 83 ? 9.492 -5.322 -8.247 1.00 87.81 83 ALA A C 1
ATOM 590 O O . ALA A 1 83 ? 10.308 -5.701 -9.084 1.00 87.81 83 ALA A O 1
ATOM 591 N N . VAL A 1 84 ? 8.229 -5.030 -8.572 1.00 85.31 84 VAL A N 1
ATOM 592 C CA . VAL A 1 84 ? 7.702 -5.105 -9.942 1.00 85.31 84 VAL A CA 1
ATOM 593 C C . VAL A 1 84 ? 8.370 -4.067 -10.841 1.00 85.31 84 VAL A C 1
ATOM 595 O O . VAL A 1 84 ? 8.736 -4.393 -11.970 1.00 85.31 84 VAL A O 1
ATOM 598 N N . LEU A 1 85 ? 8.578 -2.839 -10.357 1.00 82.56 85 LEU A N 1
ATOM 599 C CA . LEU A 1 85 ? 9.282 -1.799 -11.110 1.00 82.56 85 LEU A CA 1
ATOM 600 C C . LEU A 1 85 ? 10.729 -2.213 -11.406 1.00 82.56 85 LEU A C 1
ATOM 602 O O . LEU A 1 85 ? 11.163 -2.126 -12.553 1.00 82.56 85 LEU A O 1
ATOM 606 N N . 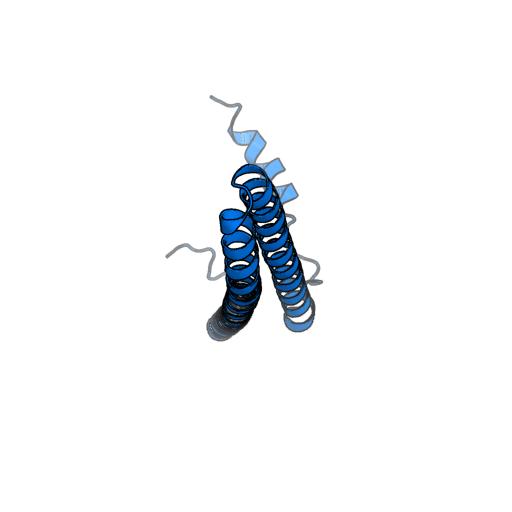TYR A 1 86 ? 11.448 -2.722 -10.404 1.00 80.62 86 TYR A N 1
ATOM 607 C CA . TYR A 1 86 ? 12.817 -3.213 -10.559 1.00 80.62 86 TYR A CA 1
ATOM 608 C C . TYR A 1 86 ? 12.891 -4.401 -11.526 1.00 80.62 86 TYR A C 1
ATOM 610 O O . TYR A 1 86 ? 13.713 -4.395 -12.438 1.00 80.62 86 TYR A O 1
ATOM 618 N N . ALA A 1 87 ? 11.993 -5.381 -11.392 1.00 81.06 87 ALA A N 1
ATOM 619 C CA . ALA A 1 87 ? 11.914 -6.519 -12.306 1.00 81.06 87 ALA A CA 1
ATOM 620 C C . ALA A 1 87 ? 11.606 -6.079 -13.745 1.00 81.06 87 ALA A C 1
ATOM 622 O O . ALA A 1 87 ? 12.219 -6.572 -14.688 1.00 81.06 87 ALA A O 1
ATOM 623 N N . THR A 1 88 ? 10.703 -5.110 -13.922 1.00 75.56 88 THR A N 1
ATOM 624 C CA . THR A 1 88 ? 10.379 -4.551 -15.242 1.00 75.56 88 THR A CA 1
ATOM 625 C C . THR A 1 88 ? 11.594 -3.859 -15.854 1.00 75.56 88 THR A C 1
ATOM 627 O O . THR A 1 88 ? 11.900 -4.102 -17.017 1.00 75.56 88 THR A O 1
ATOM 630 N N . PHE A 1 89 ? 12.336 -3.061 -15.078 1.00 73.88 89 PHE A N 1
ATOM 631 C CA . PHE A 1 89 ? 13.597 -2.467 -15.532 1.00 73.88 89 PHE A CA 1
ATOM 632 C C . PHE A 1 89 ? 14.636 -3.529 -15.896 1.00 73.88 89 PHE A C 1
ATOM 634 O O . PHE A 1 89 ? 15.278 -3.414 -16.933 1.00 73.88 89 PHE A O 1
ATOM 641 N N . TYR A 1 90 ? 14.785 -4.580 -15.092 1.00 72.75 90 TYR A N 1
ATOM 642 C CA . TYR A 1 90 ? 15.741 -5.650 -15.368 1.00 72.75 90 TYR A CA 1
ATOM 643 C C . TYR A 1 90 ? 15.418 -6.385 -16.681 1.00 72.75 90 TYR A C 1
ATOM 645 O O . TYR A 1 90 ? 16.297 -6.561 -17.522 1.00 72.75 90 TYR A O 1
ATOM 653 N N . VAL A 1 91 ? 14.145 -6.733 -16.899 1.00 69.25 91 VAL A N 1
ATOM 654 C CA . VAL A 1 91 ? 13.683 -7.441 -18.106 1.00 69.25 91 VAL A CA 1
ATOM 655 C C . VAL A 1 91 ? 13.746 -6.562 -19.362 1.00 69.25 91 VAL A C 1
ATOM 657 O O . VAL A 1 91 ? 14.107 -7.060 -20.424 1.00 69.25 91 VAL A O 1
ATOM 660 N N . TRP A 1 92 ? 13.407 -5.271 -19.268 1.00 62.34 92 TRP A N 1
ATOM 661 C CA . TRP A 1 92 ? 13.319 -4.380 -20.437 1.00 62.34 92 TRP A CA 1
ATOM 662 C C . TRP A 1 92 ? 14.612 -3.632 -20.776 1.00 62.34 92 TRP A C 1
ATOM 664 O O . TRP A 1 92 ? 14.812 -3.290 -21.939 1.00 62.34 92 TRP A O 1
ATOM 674 N N . LEU A 1 93 ? 15.473 -3.349 -19.795 1.00 59.69 93 LEU A N 1
ATOM 675 C CA . LEU A 1 93 ? 16.717 -2.595 -19.996 1.00 59.69 93 LEU A CA 1
ATOM 676 C C . LEU A 1 93 ? 17.984 -3.451 -19.941 1.00 59.69 93 LEU A C 1
ATOM 678 O O . LEU A 1 93 ? 19.046 -2.895 -20.208 1.00 59.69 93 LEU A O 1
ATOM 682 N N . GLY A 1 94 ? 17.900 -4.756 -19.638 1.00 57.09 94 GLY A N 1
ATOM 683 C CA . GLY A 1 94 ? 19.051 -5.667 -19.693 1.00 57.09 94 GLY A CA 1
ATOM 684 C C . GLY A 1 94 ? 20.285 -5.060 -19.026 1.00 57.09 94 GLY A C 1
ATOM 685 O O . GLY A 1 94 ? 21.317 -4.884 -19.673 1.00 57.09 94 GLY A O 1
ATOM 686 N N . VAL A 1 95 ? 20.140 -4.647 -17.759 1.00 54.31 95 VAL A N 1
ATOM 687 C CA . VAL A 1 95 ? 21.122 -3.855 -16.984 1.00 54.31 95 VAL A CA 1
ATOM 688 C C . VAL A 1 95 ? 22.331 -4.713 -16.557 1.00 54.31 95 VAL A C 1
ATOM 690 O O . VAL A 1 95 ? 22.829 -4.622 -15.445 1.00 54.31 95 VAL A O 1
ATOM 693 N N . ASP A 1 96 ? 22.822 -5.534 -17.481 1.00 47.75 96 ASP A N 1
ATOM 694 C CA . ASP A 1 96 ? 24.072 -6.285 -17.439 1.00 47.75 96 ASP A CA 1
ATOM 695 C C . ASP A 1 96 ? 24.972 -5.842 -18.613 1.00 47.75 96 ASP A C 1
ATOM 697 O O . ASP A 1 96 ? 25.656 -6.646 -19.241 1.00 47.75 96 ASP A O 1
ATOM 701 N N . THR A 1 97 ? 24.980 -4.544 -18.953 1.00 47.72 97 THR A N 1
ATOM 702 C CA . THR A 1 97 ? 26.014 -3.990 -19.845 1.00 47.72 97 THR A CA 1
ATOM 703 C C . THR A 1 97 ? 27.286 -3.725 -19.020 1.00 47.72 97 THR A C 1
ATOM 705 O O . THR A 1 97 ? 27.263 -2.866 -18.130 1.00 47.72 97 THR A O 1
ATOM 708 N N . PRO A 1 98 ? 28.406 -4.433 -19.274 1.00 47.88 98 PRO A N 1
ATOM 709 C CA . PRO A 1 98 ? 29.652 -4.272 -18.530 1.00 47.88 98 PRO A CA 1
ATOM 710 C C . PRO A 1 98 ? 30.316 -2.945 -18.919 1.00 47.88 98 PRO A C 1
ATOM 712 O O . PRO A 1 98 ? 31.040 -2.861 -19.906 1.00 47.88 98 PRO A O 1
ATOM 715 N N . GLY A 1 99 ? 30.040 -1.882 -18.164 1.00 56.94 99 GLY A N 1
ATOM 716 C CA . GLY A 1 99 ? 30.646 -0.569 -18.425 1.00 56.94 99 GLY A CA 1
ATOM 717 C C . GLY A 1 99 ? 30.094 0.621 -17.639 1.00 56.94 99 GLY A C 1
ATOM 718 O O . GLY A 1 99 ? 30.610 1.724 -17.789 1.00 56.94 99 GLY A O 1
ATOM 719 N N . SER A 1 100 ? 29.074 0.440 -16.794 1.00 42.84 100 SER A N 1
ATOM 720 C CA . SER A 1 100 ? 28.516 1.544 -16.007 1.00 42.84 100 SER A CA 1
ATOM 721 C C . SER A 1 100 ? 29.232 1.665 -14.657 1.00 42.84 100 SER A C 1
ATOM 723 O O . SER A 1 100 ? 29.202 0.738 -13.848 1.00 42.84 100 SER A O 1
ATOM 725 N N . MET A 1 101 ? 29.902 2.799 -14.425 1.00 50.50 101 MET A N 1
ATOM 726 C CA . MET A 1 101 ? 30.609 3.115 -13.175 1.00 50.50 101 MET A CA 1
ATOM 727 C C . MET A 1 101 ? 29.725 2.856 -11.950 1.00 50.50 101 MET A C 1
ATOM 729 O O . MET A 1 101 ? 28.604 3.360 -11.857 1.00 50.50 101 MET A O 1
ATOM 733 N N . LYS A 1 102 ? 30.248 2.094 -10.985 1.00 54.25 102 LYS A N 1
ATOM 734 C CA . LYS A 1 102 ? 29.593 1.878 -9.694 1.00 54.25 102 LYS A CA 1
ATOM 735 C C . LYS A 1 102 ? 29.450 3.223 -8.979 1.00 54.25 102 LYS A C 1
ATOM 737 O O . LYS A 1 102 ? 30.405 3.988 -8.887 1.00 54.25 102 LYS A O 1
ATOM 742 N N . VAL A 1 103 ? 28.282 3.488 -8.390 1.00 55.66 103 VAL A N 1
ATOM 743 C CA . VAL A 1 103 ? 28.041 4.681 -7.544 1.00 55.66 103 VAL A CA 1
ATOM 744 C C . VAL A 1 103 ? 29.048 4.750 -6.377 1.00 55.66 103 VAL A C 1
ATOM 746 O O . VAL A 1 103 ? 29.409 5.831 -5.916 1.00 55.66 103 VAL A O 1
ATOM 749 N N . THR A 1 104 ? 29.584 3.598 -5.967 1.00 58.78 104 THR A N 1
ATOM 750 C CA . THR A 1 104 ? 30.656 3.459 -4.973 1.00 58.78 104 THR A CA 1
ATOM 751 C C . THR A 1 104 ? 31.978 4.115 -5.401 1.00 58.78 104 THR A C 1
ATOM 753 O O . THR A 1 104 ? 32.651 4.710 -4.561 1.00 58.78 104 THR A O 1
ATOM 756 N N . ASP A 1 105 ? 32.330 4.093 -6.694 1.00 57.81 105 ASP A N 1
ATOM 757 C CA . ASP A 1 105 ? 33.558 4.726 -7.209 1.00 57.81 105 ASP A CA 1
ATOM 758 C C . ASP A 1 105 ? 33.458 6.262 -7.216 1.00 57.81 105 ASP A C 1
ATOM 760 O O . ASP A 1 105 ? 34.454 6.962 -7.031 1.00 57.81 105 ASP A O 1
ATOM 764 N N . CYS A 1 106 ? 32.242 6.802 -7.358 1.00 52.09 106 CYS A N 1
ATOM 765 C CA . CYS A 1 106 ? 31.980 8.241 -7.302 1.00 52.09 106 CYS A CA 1
ATOM 766 C C . CYS A 1 106 ? 32.210 8.806 -5.888 1.00 52.09 106 CYS A C 1
ATOM 768 O O . CYS A 1 106 ? 32.899 9.816 -5.739 1.00 52.09 106 CYS A O 1
ATOM 770 N N . MET A 1 107 ? 31.733 8.120 -4.836 1.00 53.84 107 MET A N 1
ATOM 771 C CA . MET A 1 107 ? 31.994 8.538 -3.447 1.00 53.84 107 MET A CA 1
ATOM 772 C C . MET A 1 107 ? 33.486 8.516 -3.107 1.00 53.84 107 MET A C 1
ATOM 774 O O . MET A 1 107 ? 33.982 9.435 -2.457 1.00 53.84 107 MET A O 1
ATOM 778 N N . CYS A 1 108 ? 34.219 7.508 -3.585 1.00 54.28 108 CYS A N 1
ATOM 779 C CA . CYS A 1 108 ? 35.645 7.395 -3.297 1.00 54.28 108 CYS A CA 1
ATOM 780 C C . CYS A 1 108 ? 36.488 8.465 -4.026 1.00 54.28 108 CYS A C 1
ATOM 782 O O . CYS A 1 108 ? 37.551 8.842 -3.539 1.00 54.28 108 CYS A O 1
ATOM 784 N N . ARG A 1 109 ? 36.003 9.004 -5.157 1.00 56.44 109 ARG A N 1
ATOM 785 C CA . ARG A 1 109 ? 36.674 10.054 -5.950 1.00 56.44 109 ARG A CA 1
ATOM 786 C C . ARG A 1 109 ? 36.294 11.492 -5.553 1.00 56.44 109 ARG A C 1
ATOM 788 O O . ARG A 1 109 ? 36.994 12.419 -5.950 1.00 56.44 109 ARG A O 1
ATOM 795 N N . LEU A 1 110 ? 35.246 11.689 -4.749 1.00 58.34 110 LEU A N 1
ATOM 796 C CA . LEU A 1 110 ? 34.855 12.992 -4.178 1.00 58.34 110 LEU A CA 1
ATOM 797 C C . LEU A 1 110 ? 35.477 13.283 -2.799 1.00 58.34 110 LEU A C 1
ATOM 799 O O . LEU A 1 110 ? 35.572 14.449 -2.421 1.00 58.34 110 LEU A O 1
ATOM 803 N N . LEU A 1 111 ? 35.971 12.264 -2.083 1.00 60.88 111 LEU A N 1
ATOM 804 C CA . LEU A 1 111 ? 36.711 12.458 -0.828 1.00 60.88 111 LEU A CA 1
ATOM 805 C C . LEU A 1 111 ? 38.063 13.208 -0.938 1.00 60.88 111 LEU A C 1
ATOM 807 O O . LEU A 1 111 ? 38.428 13.849 0.047 1.00 60.88 111 LEU A O 1
ATOM 811 N N . PRO A 1 112 ? 38.828 13.189 -2.057 1.00 54.56 112 PRO A N 1
ATOM 812 C CA . PRO A 1 112 ? 40.128 13.848 -2.092 1.00 54.56 112 PRO A CA 1
ATOM 813 C C . PRO A 1 112 ? 40.108 15.375 -2.245 1.00 54.56 112 PRO A C 1
ATOM 815 O O . PRO A 1 112 ? 41.157 16.008 -2.181 1.00 54.56 112 PRO A O 1
ATOM 818 N N . GLN A 1 113 ? 38.938 15.988 -2.450 1.00 57.16 113 GLN A N 1
ATOM 819 C CA . GLN A 1 113 ? 38.812 17.442 -2.632 1.00 57.16 113 GLN A CA 1
ATOM 820 C C . GLN A 1 113 ? 38.386 18.195 -1.363 1.00 57.16 113 GLN A C 1
ATOM 822 O O . GLN A 1 113 ? 38.450 19.418 -1.343 1.00 57.16 113 GLN A O 1
ATOM 827 N N . THR A 1 114 ? 37.979 17.500 -0.294 1.00 58.50 114 THR A N 1
ATOM 828 C CA . THR A 1 114 ? 37.448 18.141 0.926 1.00 58.50 114 THR A CA 1
ATOM 829 C C . THR A 1 114 ? 38.486 18.344 2.038 1.00 58.50 114 THR A C 1
ATOM 831 O O . THR A 1 114 ? 38.171 19.007 3.016 1.00 58.50 114 THR A O 1
ATOM 834 N N . TYR A 1 115 ? 39.709 17.810 1.910 1.00 57.22 115 TYR A N 1
ATOM 835 C CA . TYR A 1 115 ? 40.772 17.920 2.930 1.00 57.22 115 TYR A CA 1
ATOM 836 C C . TYR A 1 115 ? 41.819 19.022 2.663 1.00 57.22 115 TYR A C 1
ATOM 838 O O . TYR A 1 115 ? 42.868 19.034 3.304 1.00 57.22 115 TYR A O 1
ATOM 846 N N . LEU A 1 116 ? 41.584 19.906 1.685 1.00 54.94 116 LEU A N 1
ATOM 847 C CA . LEU A 1 116 ? 42.517 20.973 1.276 1.00 54.94 116 LEU A CA 1
ATOM 848 C C . LEU A 1 116 ? 41.945 22.394 1.476 1.00 54.94 116 LEU A C 1
ATOM 850 O O . LEU A 1 116 ? 42.310 23.324 0.75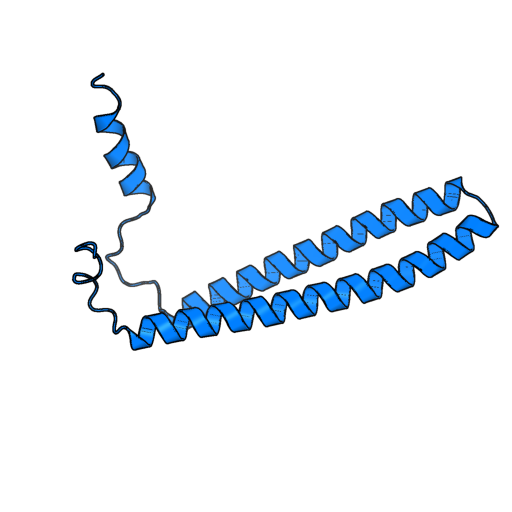8 1.00 54.94 116 LEU A O 1
ATOM 854 N N . LEU A 1 117 ? 41.067 22.541 2.471 1.00 48.03 117 LEU A N 1
ATOM 855 C CA . LEU A 1 117 ? 40.722 23.782 3.178 1.00 48.03 117 LEU A CA 1
ATOM 856 C C . LEU A 1 117 ? 40.728 23.492 4.683 1.00 48.03 117 LEU A C 1
ATOM 858 O O . LEU A 1 117 ? 40.997 24.444 5.445 1.00 48.03 117 LEU A O 1
#

Organism: NCBI:txid97028

Foldseek 3Di:
DDPPVVPPPDPPVNVVVLVVVLVVLVVVLVVVLVVVLVVLVVVLVVVLVVVVVPDPVRSVVSVVVSVVVSVVSSVVSVVVSVVVSVVCCCVPVVPPDPDDDDPVVVVVVVVVPPPPD

Radius of gyration: 23.72 Å; chains: 1; bounding box: 64×31×54 Å

Secondary structure (DSSP, 8-state):
--TTSSTT---HHHHHHHHHHHHHHHHHHHHHHHHHHHHHHHHHHHHHHHHHTT-HHHHHHHHHHHHHHHHHHHHHHHHHHHHHHHHHHHHHH----TTPPPHHHHHHHHGGGSS--